Protein AF-A0A2N7HS27-F1 (afdb_monomer_lite)

pLDDT: mean 92.97, std 10.78, range [44.84, 98.38]

Structure (mmCIF, N/CA/C/O backbone):
data_AF-A0A2N7HS27-F1
#
_entry.id   AF-A0A2N7HS27-F1
#
loop_
_atom_site.group_PDB
_atom_site.id
_atom_site.type_symbol
_atom_site.label_atom_id
_atom_site.label_alt_id
_atom_site.label_comp_id
_atom_site.label_asym_id
_atom_site.label_entity_id
_atom_site.label_seq_id
_atom_site.pdbx_PDB_ins_code
_atom_site.Cartn_x
_atom_site.Cartn_y
_atom_site.Cartn_z
_atom_site.occupancy
_atom_site.B_iso_or_equiv
_atom_site.auth_seq_id
_atom_site.auth_comp_id
_atom_site.auth_asym_id
_atom_site.auth_atom_id
_atom_site.pdbx_PDB_model_num
ATOM 1 N N . MET A 1 1 ? 24.390 -11.067 -21.055 1.00 44.84 1 MET A N 1
ATOM 2 C CA . MET A 1 1 ? 23.337 -11.848 -20.378 1.00 44.84 1 MET A CA 1
ATOM 3 C C . MET A 1 1 ? 22.714 -10.907 -19.369 1.00 44.84 1 MET A C 1
ATOM 5 O O . MET A 1 1 ? 23.445 -10.442 -18.508 1.00 44.84 1 MET A O 1
ATOM 9 N N . VAL A 1 2 ? 21.460 -10.491 -19.561 1.00 55.62 2 VAL A N 1
ATOM 10 C CA . VAL A 1 2 ? 20.779 -9.657 -18.560 1.00 55.62 2 VAL A CA 1
ATOM 11 C C . VAL A 1 2 ? 20.369 -10.612 -17.451 1.00 55.62 2 VAL A C 1
ATOM 13 O O .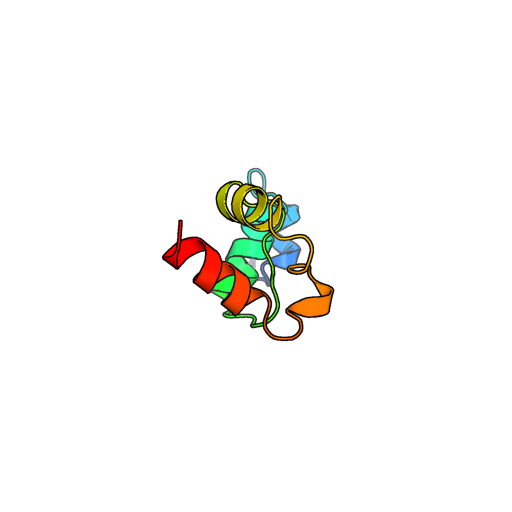 VAL A 1 2 ? 19.472 -11.428 -17.649 1.00 55.62 2 VAL A O 1
ATOM 16 N N . ASP A 1 3 ? 21.107 -10.586 -16.348 1.00 54.34 3 ASP A N 1
ATOM 17 C CA . ASP A 1 3 ? 20.757 -11.315 -15.136 1.00 54.34 3 ASP A CA 1
ATOM 18 C C . ASP A 1 3 ? 19.522 -10.632 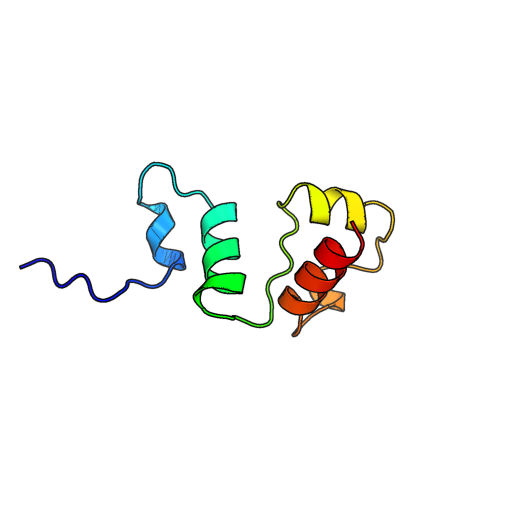-14.537 1.00 54.34 3 ASP A C 1
ATOM 20 O O . ASP A 1 3 ? 19.633 -9.700 -13.749 1.00 54.34 3 ASP A O 1
ATOM 24 N N . ASN A 1 4 ? 18.330 -11.002 -15.010 1.00 62.19 4 ASN A N 1
ATOM 25 C CA . ASN A 1 4 ? 17.077 -10.497 -14.459 1.00 62.19 4 ASN A CA 1
ATOM 26 C C . ASN A 1 4 ? 16.692 -11.361 -13.255 1.00 62.19 4 ASN A C 1
ATOM 28 O O . ASN A 1 4 ? 15.699 -12.091 -13.278 1.00 62.19 4 ASN A O 1
ATOM 32 N N . GLN A 1 5 ? 17.525 -11.313 -12.213 1.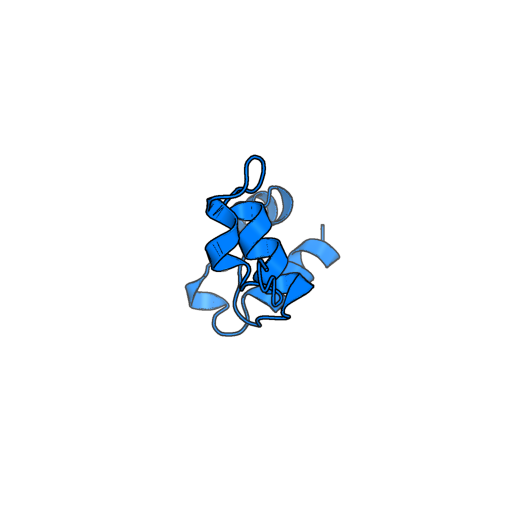00 62.88 5 GLN A N 1
ATOM 33 C CA . GLN A 1 5 ? 17.060 -11.654 -10.873 1.00 62.88 5 GLN A CA 1
ATOM 34 C C . GLN A 1 5 ? 15.844 -10.774 -10.588 1.00 62.88 5 GLN A C 1
ATOM 36 O O . GLN A 1 5 ? 15.848 -9.614 -10.986 1.00 62.88 5 GLN A O 1
ATOM 41 N N . ALA A 1 6 ? 14.799 -11.327 -9.966 1.00 76.56 6 ALA A N 1
ATOM 42 C CA . ALA A 1 6 ? 13.541 -10.624 -9.720 1.00 76.56 6 ALA A CA 1
ATOM 43 C C . ALA A 1 6 ? 13.794 -9.280 -9.011 1.00 76.56 6 ALA A C 1
ATOM 45 O O . ALA A 1 6 ? 13.949 -9.226 -7.791 1.00 76.56 6 ALA A O 1
ATOM 46 N N . GLU A 1 7 ? 13.894 -8.209 -9.800 1.00 88.81 7 GLU A N 1
ATOM 47 C CA . GLU A 1 7 ? 14.322 -6.910 -9.310 1.00 88.81 7 GLU A CA 1
ATOM 48 C C . GLU A 1 7 ? 13.260 -6.362 -8.363 1.00 88.81 7 GLU A C 1
ATOM 50 O O . GLU A 1 7 ? 12.056 -6.518 -8.597 1.00 88.81 7 GLU A O 1
ATOM 55 N N . HIS A 1 8 ? 13.706 -5.732 -7.277 1.00 94.44 8 HIS A N 1
ATOM 56 C CA . HIS A 1 8 ? 12.804 -5.214 -6.260 1.00 94.44 8 HIS A CA 1
ATOM 57 C C . HIS A 1 8 ? 11.771 -4.256 -6.889 1.00 94.44 8 HIS A C 1
ATOM 59 O O . HIS A 1 8 ? 12.174 -3.373 -7.652 1.00 94.44 8 HIS A O 1
ATOM 65 N N . PRO A 1 9 ? 10.465 -4.342 -6.552 1.00 95.69 9 PRO A N 1
ATOM 66 C CA . PRO A 1 9 ? 9.422 -3.549 -7.208 1.00 95.69 9 PRO A CA 1
ATOM 67 C C . PRO A 1 9 ? 9.647 -2.036 -7.194 1.00 95.69 9 PRO A C 1
ATOM 69 O O . PRO A 1 9 ? 9.177 -1.327 -8.078 1.00 95.69 9 PRO A O 1
ATOM 72 N N . THR A 1 10 ? 10.407 -1.521 -6.224 1.00 94.75 10 THR A N 1
ATOM 73 C CA . THR A 1 10 ? 10.790 -0.098 -6.163 1.00 94.75 10 THR A CA 1
ATOM 74 C C . THR A 1 10 ? 11.599 0.378 -7.372 1.00 94.75 10 THR A C 1
ATOM 76 O O . THR A 1 10 ? 11.659 1.581 -7.611 1.00 94.75 10 THR A O 1
ATOM 79 N N . LYS A 1 11 ? 12.209 -0.531 -8.139 1.00 95.38 11 LYS A N 1
ATOM 80 C CA . LYS A 1 11 ? 12.952 -0.228 -9.370 1.00 95.38 11 LYS A CA 1
ATOM 81 C C . LYS A 1 11 ? 12.091 -0.269 -10.629 1.00 95.38 11 LYS A C 1
ATOM 83 O O . LYS A 1 11 ? 12.483 0.251 -11.663 1.00 95.38 11 LYS A O 1
ATOM 88 N N . TRP A 1 12 ? 10.868 -0.790 -10.537 1.00 94.75 12 TRP A N 1
ATOM 89 C CA . TRP A 1 12 ? 9.989 -0.938 -11.696 1.00 94.75 12 TRP A CA 1
ATOM 90 C C . TRP A 1 12 ? 9.440 0.387 -12.234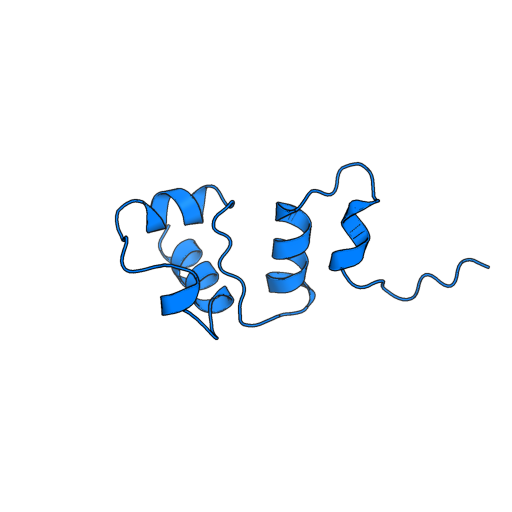 1.00 94.75 12 TRP A C 1
ATOM 92 O O . TRP A 1 12 ? 8.758 0.378 -13.253 1.00 94.75 12 TRP A O 1
ATOM 102 N N . ILE A 1 13 ? 9.716 1.521 -11.582 1.00 95.88 13 ILE A N 1
ATOM 103 C CA . ILE A 1 13 ? 9.255 2.842 -12.035 1.00 95.88 13 ILE A CA 1
ATOM 104 C C . ILE A 1 13 ? 9.775 3.205 -13.434 1.00 95.88 13 ILE A C 1
ATOM 106 O O . ILE A 1 13 ? 9.122 3.956 -14.154 1.00 95.88 13 ILE A O 1
ATOM 110 N N . ASP A 1 14 ? 10.908 2.629 -13.840 1.00 93.81 14 ASP A N 1
ATOM 111 C CA . ASP A 1 14 ? 11.499 2.836 -15.163 1.00 93.81 14 ASP A CA 1
ATOM 112 C C . ASP A 1 14 ? 10.787 2.020 -16.263 1.00 93.81 14 ASP A C 1
ATOM 114 O O . ASP A 1 14 ? 10.984 2.250 -17.461 1.00 93.81 14 ASP A O 1
ATOM 118 N N . LEU A 1 15 ? 9.921 1.073 -15.883 1.00 94.44 15 LEU A N 1
ATOM 119 C CA . LEU A 1 15 ? 9.156 0.250 -16.812 1.00 94.44 15 LEU A CA 1
ATOM 120 C C . LEU A 1 15 ? 7.907 1.001 -17.285 1.00 94.44 15 LEU A C 1
ATOM 122 O O . LEU A 1 15 ? 7.001 1.327 -16.515 1.00 94.44 15 LEU A O 1
ATOM 126 N N . LYS A 1 16 ? 7.816 1.231 -18.600 1.00 96.56 16 LYS A N 1
ATOM 127 C CA . LYS A 1 16 ? 6.658 1.887 -19.221 1.00 96.56 16 LYS A CA 1
ATOM 128 C C . LYS A 1 16 ? 5.355 1.173 -18.837 1.00 96.56 16 LYS A C 1
ATOM 130 O O . LYS A 1 16 ? 5.178 -0.006 -19.122 1.00 96.56 16 LYS A O 1
ATOM 135 N N . GLY A 1 17 ? 4.416 1.930 -18.270 1.00 95.88 17 GLY A N 1
ATOM 136 C CA . GLY A 1 17 ? 3.104 1.427 -17.847 1.00 95.88 17 GLY A CA 1
ATOM 137 C C . GLY A 1 17 ? 3.027 1.010 -16.376 1.00 95.88 17 GLY A C 1
ATOM 138 O O . GLY A 1 17 ? 1.927 0.745 -15.897 1.00 95.88 17 GLY A O 1
ATOM 139 N N . ILE A 1 18 ? 4.144 1.007 -15.641 1.00 97.25 18 ILE A N 1
ATOM 140 C CA . ILE A 1 18 ? 4.160 0.790 -14.192 1.00 97.25 18 ILE A CA 1
ATOM 141 C C . ILE A 1 18 ? 4.262 2.142 -13.484 1.00 97.25 18 ILE A C 1
ATOM 143 O O . ILE A 1 18 ? 5.220 2.886 -13.654 1.00 97.25 18 ILE A O 1
ATOM 147 N N . GLY A 1 19 ? 3.239 2.467 -12.692 1.00 96.62 19 GLY A N 1
ATOM 148 C CA . GLY A 1 19 ? 3.201 3.679 -11.874 1.00 96.62 19 GLY A CA 1
ATOM 149 C C . GLY A 1 19 ? 3.395 3.400 -10.378 1.00 96.62 19 GLY A C 1
ATOM 150 O O . GLY A 1 19 ? 3.401 2.239 -9.957 1.00 96.62 19 GLY A O 1
ATOM 151 N N . PRO A 1 20 ? 3.461 4.455 -9.541 1.00 96.44 20 PRO A N 1
ATOM 152 C CA . PRO A 1 20 ? 3.652 4.322 -8.093 1.00 96.44 20 PRO A CA 1
ATOM 153 C C . PRO A 1 20 ? 2.606 3.443 -7.399 1.00 96.44 20 PRO A C 1
ATOM 155 O O . PRO A 1 20 ? 2.923 2.746 -6.438 1.00 96.44 20 PRO A O 1
ATOM 158 N N . TRP A 1 21 ? 1.358 3.452 -7.883 1.00 97.31 21 TRP A N 1
ATOM 159 C CA . TRP A 1 21 ? 0.302 2.590 -7.347 1.00 97.31 21 TRP A CA 1
ATOM 160 C C . TRP A 1 21 ? 0.624 1.105 -7.561 1.00 97.31 21 TRP A C 1
ATOM 162 O O . TRP A 1 21 ? 0.569 0.325 -6.615 1.00 97.31 21 TRP A O 1
ATOM 172 N N . THR A 1 22 ? 1.045 0.726 -8.773 1.00 97.62 22 THR A N 1
ATOM 173 C CA . THR A 1 22 ? 1.411 -0.658 -9.109 1.00 97.62 22 THR A CA 1
ATOM 174 C C . THR A 1 22 ? 2.602 -1.136 -8.285 1.00 97.62 22 THR A C 1
ATOM 176 O O . THR A 1 22 ? 2.605 -2.271 -7.817 1.00 97.62 22 THR A O 1
ATOM 179 N N . ILE A 1 23 ? 3.589 -0.263 -8.059 1.00 97.50 23 ILE A N 1
ATOM 180 C CA . ILE A 1 23 ? 4.751 -0.565 -7.214 1.00 97.50 23 ILE A CA 1
ATOM 181 C C . ILE A 1 23 ? 4.306 -0.864 -5.784 1.00 97.50 23 ILE A C 1
ATOM 183 O O . ILE A 1 23 ? 4.632 -1.923 -5.259 1.00 97.50 23 ILE A O 1
ATOM 187 N N . GLN A 1 24 ? 3.522 0.020 -5.162 1.00 97.44 24 GLN A N 1
ATOM 188 C CA . GLN A 1 24 ? 3.054 -0.201 -3.790 1.00 97.44 24 GLN A CA 1
ATOM 189 C C . GLN A 1 24 ? 2.164 -1.443 -3.677 1.00 97.44 24 GLN A C 1
ATOM 191 O O . GLN A 1 24 ? 2.274 -2.195 -2.712 1.00 97.44 24 GLN A O 1
ATOM 196 N N . TYR A 1 25 ? 1.330 -1.710 -4.685 1.00 97.50 25 TYR A N 1
ATOM 197 C CA . TYR A 1 25 ? 0.543 -2.937 -4.745 1.00 97.50 25 TYR A CA 1
ATOM 198 C C . TYR A 1 25 ? 1.432 -4.188 -4.799 1.00 97.50 25 TYR A C 1
ATOM 200 O O . TYR A 1 25 ? 1.153 -5.170 -4.112 1.00 97.50 25 TYR A O 1
ATOM 208 N N . ALA A 1 26 ? 2.522 -4.156 -5.571 1.00 97.50 26 ALA A N 1
ATOM 209 C CA . ALA A 1 26 ? 3.489 -5.248 -5.639 1.00 97.50 26 ALA A CA 1
ATOM 210 C C . ALA A 1 26 ? 4.275 -5.424 -4.329 1.00 97.50 26 ALA A C 1
ATOM 212 O O . ALA A 1 26 ? 4.498 -6.558 -3.916 1.00 97.50 26 ALA A O 1
ATOM 213 N N . LEU A 1 27 ? 4.641 -4.344 -3.634 1.00 97.56 27 LEU A N 1
ATOM 214 C CA . LEU A 1 27 ? 5.261 -4.431 -2.304 1.00 97.56 27 LEU A CA 1
ATOM 215 C C . LEU A 1 27 ? 4.306 -5.084 -1.295 1.00 97.56 27 LEU A C 1
ATOM 217 O O . LEU A 1 27 ? 4.668 -6.042 -0.614 1.00 97.56 27 LEU A O 1
ATOM 221 N N . LEU A 1 28 ? 3.052 -4.630 -1.274 1.00 97.81 28 LEU A N 1
ATOM 222 C CA . LEU A 1 28 ? 2.016 -5.124 -0.372 1.00 97.81 28 LEU A CA 1
ATOM 223 C C . LEU A 1 28 ? 1.614 -6.577 -0.657 1.00 97.81 28 LEU A C 1
ATOM 225 O O . LEU A 1 28 ? 1.518 -7.376 0.269 1.00 97.81 28 LEU A O 1
ATOM 229 N N . ARG A 1 29 ? 1.330 -6.929 -1.918 1.00 96.44 29 ARG A N 1
ATOM 230 C CA . ARG A 1 29 ? 0.723 -8.225 -2.279 1.00 96.44 29 ARG A CA 1
ATOM 231 C C . ARG A 1 29 ? 1.687 -9.207 -2.932 1.00 96.44 29 ARG A C 1
ATOM 233 O O . ARG A 1 29 ? 1.453 -10.407 -2.867 1.00 96.44 29 ARG A O 1
ATOM 240 N N . GLY A 1 30 ? 2.743 -8.707 -3.566 1.00 96.12 30 GLY A N 1
ATOM 241 C CA . GLY A 1 30 ? 3.803 -9.524 -4.155 1.00 96.12 30 GLY A CA 1
ATOM 242 C C . GLY A 1 30 ? 4.874 -9.894 -3.133 1.00 96.12 30 GLY A C 1
ATOM 243 O O . GLY A 1 30 ? 5.188 -11.069 -2.986 1.00 96.12 30 GLY A O 1
ATOM 244 N N . LEU A 1 31 ? 5.396 -8.910 -2.392 1.00 97.00 31 LEU A N 1
ATOM 245 C CA . LEU A 1 31 ? 6.436 -9.128 -1.374 1.00 97.00 31 LEU A CA 1
ATOM 246 C C . LEU A 1 31 ? 5.900 -9.275 0.054 1.00 97.00 31 LEU A C 1
ATOM 248 O O . LEU A 1 31 ? 6.675 -9.532 0.971 1.00 97.00 31 LEU A O 1
ATOM 252 N N . SER A 1 32 ? 4.583 -9.169 0.250 1.00 97.19 32 SER A N 1
ATOM 253 C CA . SER A 1 32 ? 3.943 -9.259 1.571 1.00 97.19 32 SER A CA 1
ATOM 254 C C . SER A 1 32 ? 4.498 -8.257 2.591 1.00 97.19 32 SER A C 1
ATOM 256 O O . SER A 1 32 ? 4.510 -8.536 3.792 1.00 97.19 32 SER A O 1
ATOM 258 N N . GLU A 1 33 ? 4.968 -7.088 2.141 1.00 98.06 33 GLU A N 1
ATOM 259 C CA . GLU A 1 33 ? 5.455 -6.067 3.064 1.00 98.06 33 GLU A CA 1
ATOM 260 C C . GLU A 1 33 ? 4.307 -5.602 3.976 1.00 98.06 33 GLU A C 1
ATOM 262 O O . GLU A 1 33 ? 3.217 -5.303 3.481 1.00 98.06 33 GLU A O 1
ATOM 267 N N . PRO A 1 34 ? 4.509 -5.525 5.304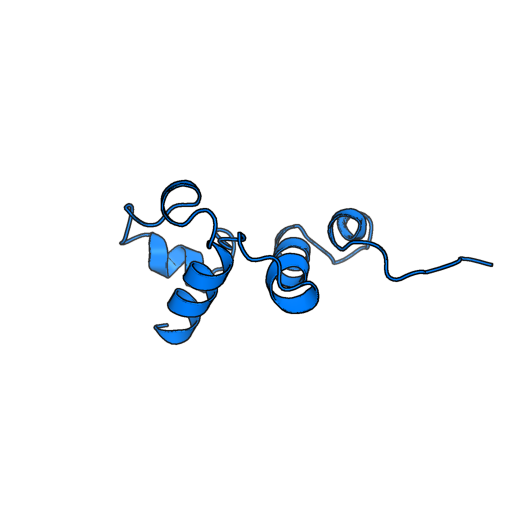 1.00 97.88 34 PRO A N 1
ATOM 268 C CA . PRO A 1 34 ? 3.406 -5.383 6.256 1.00 97.88 34 PRO A CA 1
ATOM 269 C C . PRO A 1 34 ? 2.856 -3.954 6.386 1.00 97.88 34 PRO A C 1
ATOM 271 O O . PRO A 1 34 ? 1.758 -3.783 6.920 1.00 97.88 34 PRO A O 1
ATOM 274 N N . ASN A 1 35 ? 3.578 -2.935 5.902 1.00 98.12 35 ASN A N 1
ATOM 275 C CA . ASN A 1 35 ? 3.317 -1.535 6.246 1.00 98.12 35 ASN A CA 1
ATOM 276 C C . ASN A 1 35 ? 3.002 -0.600 5.061 1.00 98.12 35 ASN A C 1
ATOM 278 O O . ASN A 1 35 ? 3.575 0.482 4.960 1.00 98.12 35 ASN A O 1
ATOM 282 N N . HIS A 1 36 ? 2.084 -0.991 4.173 1.00 97.69 36 HIS A N 1
ATOM 283 C CA . HIS A 1 36 ? 1.651 -0.169 3.033 1.00 97.69 36 HIS A CA 1
ATOM 284 C C . HIS A 1 36 ? 0.163 0.171 3.102 1.00 97.69 36 HIS A C 1
ATOM 286 O O . HIS A 1 36 ? -0.699 -0.640 2.761 1.00 97.69 36 HIS A O 1
ATOM 292 N N . LEU A 1 37 ? -0.158 1.401 3.505 1.00 97.75 37 LEU A N 1
ATOM 293 C CA . LEU A 1 37 ? -1.506 1.946 3.335 1.00 97.75 37 LEU A CA 1
ATOM 294 C C . LEU A 1 37 ? -1.636 2.538 1.924 1.00 97.75 37 LEU A C 1
ATOM 296 O O . 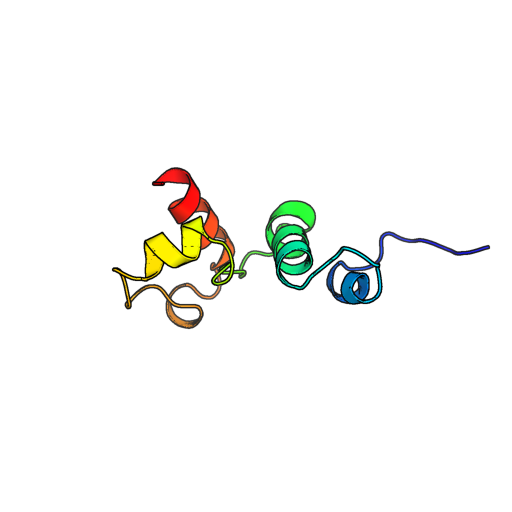LEU A 1 37 ? -1.051 3.583 1.638 1.00 97.75 37 LEU A O 1
ATOM 300 N N . LEU A 1 38 ? -2.413 1.902 1.041 1.00 97.50 38 LEU A N 1
ATOM 301 C CA . LEU A 1 38 ? -2.549 2.329 -0.360 1.00 97.50 38 LEU A CA 1
ATOM 302 C C . LEU A 1 38 ? -3.470 3.551 -0.516 1.00 97.50 38 LEU A C 1
ATOM 304 O O . LEU A 1 38 ? -4.520 3.472 -1.138 1.00 97.50 38 LEU A O 1
ATOM 308 N N . VAL A 1 39 ? -3.078 4.714 0.006 1.00 95.50 39 VAL A N 1
ATOM 309 C CA . VAL A 1 39 ? -3.899 5.948 -0.016 1.00 95.50 39 VAL A CA 1
ATOM 310 C C . VAL A 1 39 ? -4.309 6.416 -1.423 1.00 95.50 39 VAL A C 1
ATOM 312 O O . VAL A 1 39 ? -5.298 7.129 -1.577 1.00 95.50 39 VAL A O 1
ATOM 315 N N . GLY A 1 40 ? -3.551 6.026 -2.453 1.00 93.94 40 GLY A N 1
ATOM 316 C CA . GLY A 1 40 ? -3.858 6.305 -3.860 1.00 93.94 40 GLY A CA 1
ATOM 317 C C . GLY A 1 40 ? -4.822 5.305 -4.510 1.00 93.94 40 GLY A C 1
ATOM 318 O O . GLY A 1 40 ? -5.278 5.551 -5.624 1.00 93.94 40 GLY A O 1
ATOM 319 N N . ASP A 1 41 ? -5.125 4.188 -3.847 1.00 97.44 41 ASP A N 1
ATOM 320 C CA . ASP A 1 41 ? -6.141 3.237 -4.290 1.00 97.44 41 ASP A CA 1
ATOM 321 C C . ASP A 1 41 ? -7.538 3.849 -4.148 1.00 97.44 41 ASP A C 1
ATOM 323 O O . ASP A 1 41 ? -7.860 4.459 -3.129 1.00 97.44 41 ASP A O 1
ATOM 327 N N . LEU A 1 42 ? -8.383 3.707 -5.173 1.00 97.00 42 LEU A N 1
ATOM 328 C CA . LEU A 1 42 ? -9.684 4.380 -5.211 1.00 97.00 42 LEU A CA 1
ATOM 329 C C . LEU A 1 42 ? -10.608 3.939 -4.068 1.00 97.00 42 LEU A C 1
ATOM 331 O O . LEU A 1 42 ? -11.353 4.763 -3.533 1.00 97.00 42 LEU A O 1
ATOM 335 N N . VAL A 1 43 ? -10.577 2.654 -3.710 1.00 96.44 43 VAL A N 1
ATOM 336 C CA . VAL A 1 43 ? -11.424 2.095 -2.654 1.00 96.44 43 VAL A CA 1
ATOM 337 C C . VAL A 1 43 ? -10.910 2.550 -1.293 1.00 96.44 43 VAL A C 1
ATOM 339 O O . VAL A 1 43 ? -11.678 3.110 -0.510 1.00 96.44 43 VAL A O 1
ATOM 342 N N . VAL A 1 44 ? -9.599 2.424 -1.056 1.00 97.00 44 VAL A N 1
ATOM 343 C CA . VAL A 1 44 ? -8.962 2.901 0.185 1.00 97.00 44 VAL A CA 1
ATOM 344 C C . VAL A 1 44 ? -9.194 4.392 0.382 1.00 97.00 44 VAL A C 1
ATOM 346 O O . VAL A 1 44 ? -9.607 4.806 1.462 1.00 97.00 44 VAL A O 1
ATOM 349 N N . LYS A 1 45 ? -9.017 5.201 -0.667 1.00 96.12 45 LYS A N 1
ATOM 350 C CA . LYS A 1 45 ? -9.246 6.647 -0.625 1.00 96.12 45 LYS A CA 1
ATOM 351 C C . LYS A 1 45 ? -10.660 6.990 -0.152 1.00 96.12 45 LYS A C 1
ATOM 353 O O . LYS A 1 45 ? -10.815 7.791 0.764 1.00 96.12 45 LYS A O 1
ATOM 358 N N . LYS A 1 46 ? -11.687 6.366 -0.738 1.00 95.75 46 LYS A N 1
ATOM 359 C CA . LYS A 1 46 ? -13.091 6.582 -0.339 1.00 95.75 46 LYS A CA 1
ATOM 360 C C . LYS A 1 46 ? -13.373 6.101 1.087 1.00 95.75 46 LYS A C 1
ATOM 362 O O . LYS A 1 46 ? -14.157 6.715 1.812 1.00 95.75 46 LYS A O 1
ATOM 367 N N . PHE A 1 47 ? -12.737 5.006 1.497 1.00 94.88 47 PHE A N 1
ATOM 368 C CA . PHE A 1 47 ? -12.897 4.444 2.834 1.00 94.88 47 PHE A CA 1
ATOM 369 C C . PHE A 1 47 ? -12.319 5.357 3.924 1.00 94.88 47 PHE A C 1
ATOM 371 O O . PHE A 1 47 ? -12.960 5.550 4.961 1.00 94.88 47 PHE A O 1
ATOM 378 N N . ILE A 1 48 ? -11.143 5.950 3.697 1.00 95.50 48 ILE A N 1
ATOM 379 C CA . ILE A 1 48 ? -10.486 6.827 4.681 1.00 95.50 48 ILE A CA 1
ATOM 380 C C . ILE A 1 48 ? -11.041 8.256 4.691 1.00 95.50 48 ILE A C 1
ATOM 382 O O . ILE A 1 48 ? -10.950 8.921 5.717 1.00 95.50 48 ILE A O 1
ATOM 386 N N . GLU A 1 49 ? -11.662 8.723 3.601 1.00 95.06 49 GLU A N 1
ATOM 387 C CA . GLU A 1 49 ? -12.227 10.081 3.487 1.00 95.06 49 GLU A CA 1
ATOM 388 C C . GLU A 1 49 ? -13.200 10.424 4.630 1.00 95.06 49 GLU A C 1
ATOM 390 O O . GLU A 1 49 ? -13.204 11.539 5.143 1.00 95.06 49 GLU A O 1
ATOM 395 N N . HIS A 1 50 ? -13.961 9.434 5.101 1.00 92.62 50 HIS A N 1
ATOM 396 C CA . HIS A 1 50 ? -14.919 9.579 6.204 1.00 92.62 50 HIS A CA 1
ATOM 397 C C . HIS A 1 50 ? -14.357 9.109 7.560 1.00 92.62 50 HIS A C 1
ATOM 399 O O . HIS A 1 50 ? -15.090 9.020 8.545 1.00 92.62 50 HIS A O 1
ATOM 405 N N . ARG A 1 51 ? -13.069 8.746 7.617 1.00 94.38 51 ARG A N 1
ATOM 406 C CA . ARG A 1 51 ? -12.389 8.145 8.776 1.00 94.38 51 ARG A CA 1
ATOM 407 C C . ARG A 1 51 ? -10.988 8.755 8.944 1.00 94.38 51 ARG A C 1
ATOM 409 O O . ARG A 1 51 ? -9.999 8.037 8.815 1.00 94.38 51 ARG A O 1
ATOM 416 N N . PRO A 1 52 ? -10.872 10.053 9.285 1.00 91.75 52 PRO A N 1
ATOM 417 C CA . PRO A 1 52 ? -9.585 10.764 9.334 1.00 91.75 52 PRO A CA 1
ATOM 418 C C . PRO A 1 52 ? -8.593 10.205 10.370 1.00 91.75 52 PRO A C 1
ATOM 420 O O . PRO A 1 52 ? -7.394 10.459 10.285 1.00 91.75 52 PRO A O 1
ATOM 423 N N . ALA A 1 53 ? -9.079 9.419 11.337 1.00 95.06 53 ALA A N 1
ATOM 424 C CA . ALA A 1 53 ? -8.237 8.684 12.277 1.00 95.06 53 ALA A CA 1
ATOM 425 C C . ALA A 1 53 ? -7.391 7.587 11.602 1.00 95.06 53 ALA A C 1
ATOM 427 O O . ALA A 1 53 ? -6.394 7.159 12.176 1.00 95.06 53 ALA A O 1
ATOM 428 N N . ILE A 1 54 ? -7.768 7.125 10.404 1.00 95.19 54 ILE A N 1
ATOM 429 C CA . ILE A 1 54 ? -7.012 6.148 9.617 1.00 95.19 54 ILE A CA 1
ATOM 430 C C . ILE A 1 54 ? -6.072 6.912 8.684 1.00 95.19 54 ILE A C 1
ATOM 432 O O . ILE A 1 54 ? -6.494 7.496 7.688 1.00 95.19 54 ILE A O 1
ATOM 436 N N . ASN A 1 55 ? -4.784 6.897 9.003 1.00 95.81 55 ASN A N 1
ATOM 437 C CA . ASN A 1 55 ? -3.722 7.484 8.197 1.00 95.81 55 ASN A CA 1
ATOM 438 C C . ASN A 1 55 ? -2.457 6.625 8.332 1.00 95.81 55 ASN A C 1
ATOM 440 O O . ASN A 1 55 ? -2.435 5.673 9.108 1.00 95.81 55 ASN A O 1
ATOM 444 N N . ILE A 1 56 ? -1.415 6.939 7.559 1.00 96.44 56 ILE A N 1
ATOM 445 C CA . ILE A 1 56 ? -0.182 6.135 7.493 1.00 96.44 56 ILE A CA 1
ATOM 446 C C . ILE A 1 56 ? 0.454 5.966 8.881 1.00 96.44 56 ILE A C 1
ATOM 448 O O . ILE A 1 56 ? 0.941 4.887 9.205 1.00 96.44 56 ILE A O 1
ATOM 452 N N . GLU A 1 57 ? 0.420 7.009 9.709 1.00 97.50 57 GLU A N 1
ATOM 453 C CA . GLU A 1 57 ? 1.035 7.012 11.036 1.00 97.50 57 GLU A CA 1
ATOM 454 C C . GLU A 1 57 ? 0.242 6.144 12.018 1.00 97.50 57 GLU A C 1
ATOM 456 O O . GLU A 1 57 ? 0.831 5.346 12.743 1.00 97.50 57 GLU A O 1
ATOM 461 N N . SER A 1 58 ? -1.091 6.246 12.006 1.00 97.50 58 SER A N 1
ATOM 462 C CA . SER A 1 58 ? -1.959 5.543 12.958 1.00 97.50 58 SER A CA 1
ATOM 463 C C . SER A 1 58 ? -2.071 4.040 12.713 1.00 97.50 58 SER A C 1
ATOM 465 O O . SER A 1 58 ? -2.354 3.291 13.647 1.00 97.50 58 SER A O 1
ATOM 467 N N . VAL A 1 59 ? -1.847 3.589 11.475 1.00 97.50 59 VAL A N 1
ATOM 468 C CA . VAL A 1 59 ? -1.882 2.162 11.115 1.00 97.50 59 VAL A CA 1
ATOM 469 C C . VAL A 1 59 ? -0.503 1.516 11.071 1.00 97.50 59 VAL A C 1
ATOM 471 O O . VAL A 1 59 ? -0.406 0.301 10.907 1.00 97.50 59 VAL A O 1
ATOM 474 N N . SER A 1 60 ? 0.567 2.299 11.199 1.00 97.62 60 SER A N 1
ATOM 475 C CA . SER A 1 60 ? 1.930 1.779 11.247 1.00 97.62 60 SER A CA 1
ATOM 476 C C . SER A 1 60 ? 2.139 0.915 12.502 1.00 97.62 60 SER A C 1
ATOM 478 O O . SER A 1 60 ? 1.641 1.271 13.571 1.00 97.62 60 SER A O 1
ATOM 480 N N . PRO A 1 61 ? 2.871 -0.215 12.427 1.00 97.75 61 PRO A N 1
ATOM 481 C CA . PRO A 1 61 ? 3.620 -0.749 11.283 1.00 97.75 61 PRO A CA 1
ATOM 482 C C . PRO A 1 61 ? 2.828 -1.749 10.411 1.00 97.75 61 PRO A C 1
ATOM 484 O O . PRO A 1 61 ? 3.421 -2.587 9.733 1.00 97.75 61 PRO A O 1
ATOM 487 N N . TRP A 1 62 ? 1.495 -1.690 10.434 1.00 98.06 62 TRP A N 1
ATOM 488 C CA . TRP A 1 62 ? 0.590 -2.676 9.833 1.00 98.06 62 TRP A CA 1
ATOM 489 C C . TRP A 1 62 ? -0.293 -2.103 8.715 1.00 98.06 62 TRP A C 1
ATOM 491 O O . TRP A 1 62 ? -1.396 -2.601 8.471 1.00 98.06 62 TRP A O 1
ATOM 501 N N . GLY A 1 63 ? 0.165 -1.068 8.005 1.00 98.06 63 GLY A N 1
ATOM 502 C CA . GLY A 1 63 ? -0.616 -0.410 6.952 1.00 98.06 63 GLY A CA 1
ATOM 503 C C . GLY A 1 63 ? -1.183 -1.344 5.879 1.00 98.06 63 GLY A C 1
ATOM 504 O O . GLY A 1 63 ? -2.299 -1.117 5.409 1.00 98.06 63 GLY A O 1
ATOM 505 N N . SER A 1 64 ? -0.497 -2.444 5.552 1.00 98.38 64 SER A N 1
ATOM 506 C CA . SER A 1 64 ? -1.003 -3.429 4.585 1.00 98.38 64 SER A CA 1
ATOM 507 C C . SER A 1 64 ? -2.235 -4.162 5.110 1.00 98.38 64 SER A C 1
ATOM 509 O O . SER A 1 64 ? -3.181 -4.397 4.362 1.00 98.38 64 SER A O 1
ATOM 511 N N . TYR A 1 65 ? -2.283 -4.453 6.412 1.00 97.75 65 TYR A N 1
ATOM 512 C CA . TYR A 1 65 ? -3.457 -5.051 7.050 1.00 97.75 65 TYR A CA 1
ATOM 513 C C . TYR A 1 65 ? -4.633 -4.081 7.099 1.00 97.75 65 TYR A C 1
ATOM 515 O O . TYR A 1 65 ? -5.766 -4.497 6.863 1.00 97.75 65 TYR A O 1
ATOM 523 N N . ALA A 1 66 ? -4.382 -2.791 7.332 1.00 97.38 66 ALA A N 1
ATOM 524 C CA . ALA A 1 66 ? -5.421 -1.770 7.226 1.00 97.38 66 ALA A CA 1
ATOM 525 C C . ALA A 1 66 ? -5.989 -1.692 5.795 1.00 97.38 66 ALA A C 1
ATOM 527 O O . ALA A 1 66 ? -7.208 -1.647 5.621 1.00 97.38 66 ALA A O 1
ATOM 528 N N . THR A 1 67 ? -5.127 -1.768 4.773 1.00 97.88 67 THR A N 1
ATOM 529 C CA . THR A 1 67 ? -5.546 -1.867 3.365 1.00 97.88 67 THR A CA 1
ATOM 530 C C . THR A 1 67 ? -6.405 -3.115 3.116 1.00 97.88 67 THR A C 1
ATOM 532 O O . THR A 1 67 ? -7.488 -3.008 2.543 1.00 97.88 67 THR A O 1
ATOM 535 N N . PHE A 1 68 ? -5.987 -4.295 3.590 1.00 97.62 68 PHE A N 1
ATOM 536 C CA . PHE A 1 68 ? -6.777 -5.526 3.446 1.00 97.62 68 PHE A CA 1
ATOM 537 C C . PHE A 1 68 ? -8.132 -5.440 4.152 1.00 97.62 68 PHE A C 1
ATOM 539 O O . PHE A 1 68 ? -9.146 -5.875 3.606 1.00 97.62 68 PHE A O 1
ATOM 546 N N . HIS A 1 69 ? -8.163 -4.856 5.349 1.00 96.19 69 HIS A N 1
ATOM 547 C CA . HIS A 1 69 ? -9.386 -4.662 6.116 1.00 96.19 69 HIS A CA 1
ATOM 548 C C . HIS A 1 69 ? -10.362 -3.728 5.398 1.00 96.19 69 HIS A C 1
ATOM 550 O O . HIS A 1 69 ? -11.549 -4.038 5.321 1.00 96.19 69 HIS A O 1
ATOM 556 N N . CYS A 1 70 ? -9.853 -2.636 4.818 1.00 95.75 70 CYS A N 1
ATOM 557 C CA . CYS A 1 70 ? -10.624 -1.750 3.955 1.00 95.75 70 CYS A CA 1
ATOM 558 C C . CYS A 1 70 ? -11.257 -2.532 2.799 1.00 95.75 70 CYS A C 1
ATOM 560 O O . CYS A 1 70 ? -12.476 -2.513 2.653 1.00 95.75 70 CYS A O 1
ATOM 562 N N . TRP A 1 71 ? -10.459 -3.255 2.006 1.00 96.56 71 TRP A N 1
ATOM 563 C CA . TRP A 1 71 ? -10.966 -4.018 0.858 1.00 96.56 71 TRP A CA 1
ATOM 564 C C . TRP A 1 71 ? -12.003 -5.078 1.239 1.00 96.56 71 TRP A C 1
ATOM 566 O O . TRP A 1 71 ? -12.931 -5.312 0.475 1.00 96.56 71 TRP A O 1
ATOM 576 N N . ASN A 1 72 ? -11.879 -5.694 2.415 1.00 96.50 72 ASN A N 1
ATOM 577 C CA . ASN A 1 72 ? -12.842 -6.682 2.903 1.00 96.50 72 ASN A CA 1
ATOM 578 C C . ASN A 1 72 ? -14.172 -6.065 3.388 1.00 96.50 72 ASN A C 1
ATOM 580 O O . ASN A 1 72 ? -15.147 -6.787 3.566 1.00 96.50 72 ASN A O 1
ATOM 584 N N . GLN A 1 73 ? -14.212 -4.756 3.646 1.00 89.81 73 GLN A N 1
ATOM 585 C CA . GLN A 1 73 ? -15.401 -4.027 4.117 1.00 89.81 73 GLN A CA 1
ATOM 586 C C . GLN A 1 73 ? -16.042 -3.133 3.052 1.00 89.81 73 GLN A C 1
ATOM 588 O O . GLN A 1 73 ? -16.964 -2.379 3.368 1.00 89.81 73 GLN A O 1
ATOM 593 N N . SER A 1 74 ? -15.506 -3.162 1.833 1.00 74.75 74 SER A N 1
ATOM 594 C CA . SER A 1 74 ? -15.926 -2.305 0.722 1.00 74.75 74 SER A CA 1
ATOM 595 C C . SER A 1 74 ? -17.065 -2.903 -0.088 1.00 74.75 74 SER A C 1
ATOM 597 O O . SER A 1 74 ? -17.135 -4.148 -0.178 1.00 74.75 74 SER A O 1
#

Radius of gyration: 13.97 Å; chains: 1; bounding box: 39×23×33 Å

Foldseek 3Di:
DPPPDPDQLVPCCPPPPDDPLNSLCCVCPVVVQQQGQSCVDPQSVVQCVVPVCDDSVNCPPRNSVVNVVSVVVD

Sequence (74 aa):
MVDNQAEHPTKWIDLKGIGPWTIQYALLRGLSEPNHLLVGDLVVKKFIEHRPAINIESVSPWGSYATFHCWNQS

Secondary structure (DSSP, 8-state):
--------GGGGGGSTT--HHHHHHIIIIIS--S----TTSHHHHHHHHT-TT-SHHHHTT-HHHHHHHHHHT-